Protein AF-X1EER1-F1 (afdb_monomer_lite)

Sequence (60 aa):
NTCNEVSRGLQENCIGCGSEDVYGVTRIVGYYSKITNWNKNKIGELKDRHSGNYKLVVSE

InterPro domains:
  IPR012833 Ribonucleoside-triphosphate reductase, anaerobic [PF13597] (2-50)

Organism: NCBI:txid412755

Secondary structure (DSSP, 8-state):
-TT----SS--SS-TTT--S----EEE-SSSEEEGGG--HHHHHHHHHHHTT--------

Radius of gyration: 13.93 Å; chains: 1; bounding box: 38×22×35 Å

pLDDT: mean 90.03, std 8.38, range [56.19, 95.56]

Foldseek 3Di:
DVPPDDDPDDDCADPPPRHSPDWDWDDDVPDIDTPVPDDPVVVVVVVCVVVVNPDDPDDD

Structure (mmCIF, N/CA/C/O backbone):
data_AF-X1EER1-F1
#
_entry.id   AF-X1EER1-F1
#
loop_
_atom_site.group_PDB
_atom_site.id
_atom_site.type_symbol
_atom_site.label_atom_id
_atom_site.label_alt_id
_atom_site.label_comp_id
_atom_site.label_asym_id
_atom_site.label_entity_id
_atom_site.label_seq_id
_atom_site.pdbx_PDB_ins_code
_atom_site.Cartn_x
_atom_site.Cartn_y
_atom_site.Cartn_z
_atom_site.occupancy
_atom_site.B_iso_or_equiv
_atom_site.auth_seq_id
_atom_site.auth_comp_id
_atom_site.auth_asym_id
_atom_site.auth_atom_id
_atom_site.pdbx_PDB_model_num
ATOM 1 N N . ASN A 1 1 ? -4.221 -0.699 12.750 1.00 67.38 1 ASN A N 1
ATOM 2 C CA . ASN A 1 1 ? -5.517 -0.006 12.888 1.00 67.38 1 ASN A CA 1
ATOM 3 C C . ASN A 1 1 ? -6.277 -0.609 14.049 1.00 67.38 1 ASN A C 1
ATOM 5 O O . ASN A 1 1 ? -6.247 -1.814 14.258 1.00 67.38 1 ASN A O 1
ATOM 9 N N . THR A 1 2 ? -6.993 0.218 14.803 1.00 76.75 2 THR A N 1
ATOM 10 C CA . THR A 1 2 ? -7.699 -0.211 16.023 1.00 76.75 2 THR A CA 1
ATOM 11 C C . THR A 1 2 ? -8.889 -1.144 15.751 1.00 76.75 2 THR A C 1
ATOM 13 O O . THR A 1 2 ? -9.353 -1.827 16.657 1.00 76.75 2 THR A O 1
ATOM 16 N N . CYS A 1 3 ? -9.392 -1.185 14.512 1.00 89.62 3 CYS A N 1
ATOM 17 C CA . CYS A 1 3 ? -10.597 -1.928 14.123 1.00 89.62 3 CYS A CA 1
ATOM 18 C C . CYS A 1 3 ? -10.336 -3.197 13.290 1.00 89.62 3 CYS A C 1
ATOM 20 O O . CYS A 1 3 ? -11.295 -3.867 12.928 1.00 89.62 3 CYS A O 1
ATOM 22 N N . ASN A 1 4 ? -9.075 -3.537 12.984 1.00 89.12 4 ASN A N 1
ATOM 23 C CA . ASN A 1 4 ? -8.680 -4.730 12.212 1.00 89.12 4 ASN A CA 1
ATOM 24 C C . ASN A 1 4 ? -9.327 -4.879 10.818 1.00 89.12 4 ASN A C 1
ATOM 26 O O . ASN A 1 4 ? -9.344 -5.970 10.251 1.00 89.12 4 ASN A O 1
ATOM 30 N N . GLU A 1 5 ? -9.827 -3.787 10.245 1.00 90.19 5 GLU A N 1
ATOM 31 C CA . GLU A 1 5 ? -10.426 -3.779 8.910 1.00 90.19 5 GLU A CA 1
ATOM 32 C C . GLU A 1 5 ? -9.368 -3.807 7.803 1.00 90.19 5 GLU A C 1
ATOM 34 O O . GLU A 1 5 ? -8.312 -3.174 7.912 1.00 90.19 5 GLU A O 1
ATOM 39 N N . VAL A 1 6 ? -9.682 -4.486 6.697 1.00 92.00 6 VAL A N 1
ATOM 40 C CA . VAL A 1 6 ? -8.852 -4.517 5.485 1.00 92.00 6 VAL A CA 1
ATOM 41 C C . VAL A 1 6 ? -9.624 -3.862 4.350 1.00 92.00 6 VAL A C 1
ATOM 43 O O . VAL A 1 6 ? -10.741 -4.255 4.029 1.00 92.00 6 VAL A O 1
ATOM 46 N N . SER A 1 7 ? -9.006 -2.877 3.703 1.00 92.12 7 SER A N 1
ATOM 47 C CA . SER A 1 7 ? -9.613 -2.141 2.593 1.00 92.12 7 SER A CA 1
ATOM 48 C C . SER A 1 7 ? -8.808 -2.294 1.305 1.00 92.12 7 SER A C 1
ATOM 50 O O . SER A 1 7 ? -7.645 -2.701 1.314 1.00 92.12 7 SER A O 1
ATOM 52 N N . ARG A 1 8 ? -9.457 -2.020 0.168 1.00 92.31 8 ARG A N 1
ATOM 53 C CA . ARG A 1 8 ? -8.806 -2.023 -1.147 1.00 92.31 8 ARG A CA 1
ATOM 54 C C . ARG A 1 8 ? -8.146 -0.670 -1.421 1.00 92.31 8 ARG A C 1
ATOM 56 O O . ARG A 1 8 ? -8.692 0.379 -1.086 1.00 92.31 8 ARG A O 1
ATOM 63 N N . GLY A 1 9 ? -7.019 -0.718 -2.128 1.00 90.88 9 GLY A N 1
ATOM 64 C CA . GLY A 1 9 ? -6.201 0.459 -2.419 1.00 90.88 9 GLY A CA 1
ATOM 65 C C . GLY A 1 9 ? -5.300 0.848 -1.246 1.00 90.88 9 GLY A C 1
ATOM 66 O O . GLY A 1 9 ? -5.431 0.324 -0.143 1.00 90.88 9 GLY A O 1
ATOM 67 N N . LEU A 1 10 ? -4.353 1.748 -1.507 1.00 91.62 10 LEU A N 1
ATOM 68 C CA . LEU A 1 10 ? -3.538 2.358 -0.460 1.00 91.62 10 LEU A CA 1
ATOM 69 C C . LEU A 1 10 ? -4.290 3.582 0.053 1.00 91.62 10 LEU A C 1
ATOM 71 O O . LEU A 1 10 ? -4.535 4.509 -0.714 1.00 91.62 10 LEU A O 1
ATOM 75 N N . GLN A 1 11 ? -4.703 3.526 1.315 1.00 92.62 11 GLN A N 1
ATOM 76 C CA . GLN A 1 11 ? -5.419 4.593 2.005 1.00 92.62 11 GLN A CA 1
ATOM 77 C C . GLN A 1 11 ? -4.540 5.111 3.140 1.00 92.62 11 GLN A C 1
ATOM 79 O O . GLN A 1 11 ? -3.892 4.312 3.816 1.00 92.62 11 GLN A O 1
ATOM 84 N N . GLU A 1 12 ? -4.567 6.421 3.368 1.00 92.81 12 GLU A N 1
ATOM 85 C CA . GLU A 1 12 ? -3.854 7.064 4.484 1.00 92.81 12 GLU A CA 1
ATOM 86 C C . GLU A 1 12 ? -4.607 6.903 5.818 1.00 92.81 12 GLU A C 1
ATOM 88 O O . GLU A 1 12 ? -4.018 6.978 6.891 1.00 92.81 12 GLU A O 1
ATOM 93 N N . ASN A 1 13 ? -5.911 6.610 5.760 1.00 94.25 13 ASN A N 1
ATOM 94 C CA . ASN A 1 13 ? -6.764 6.396 6.925 1.00 94.25 13 ASN A CA 1
ATOM 95 C C . ASN A 1 13 ? -7.627 5.145 6.737 1.00 94.25 13 ASN A C 1
ATOM 97 O O . ASN A 1 13 ? -8.017 4.778 5.626 1.00 94.25 13 ASN A O 1
ATOM 101 N N . CYS A 1 14 ? -7.983 4.491 7.840 1.00 93.56 14 CYS A N 1
ATOM 102 C CA . CYS A 1 14 ? -8.892 3.358 7.809 1.00 93.56 14 CYS A CA 1
ATOM 103 C C . CYS A 1 14 ? -10.318 3.811 7.465 1.00 93.56 14 CYS A C 1
ATOM 105 O O . CYS A 1 14 ? -10.922 4.572 8.214 1.00 93.56 14 CYS A O 1
ATOM 107 N N . ILE A 1 15 ? -10.898 3.265 6.394 1.00 92.56 15 ILE A N 1
ATOM 108 C CA . ILE A 1 15 ? -12.265 3.597 5.953 1.00 92.56 15 ILE A CA 1
ATOM 109 C C . ILE A 1 15 ? -13.363 3.242 6.972 1.00 92.56 15 ILE A C 1
ATOM 111 O O . ILE A 1 15 ? -14.453 3.797 6.903 1.00 92.56 15 ILE A O 1
ATOM 115 N N . GLY A 1 16 ? -13.095 2.311 7.895 1.00 92.25 16 GLY A N 1
ATOM 116 C CA . GLY A 1 16 ? -14.075 1.858 8.886 1.00 92.25 16 GLY A CA 1
ATOM 117 C C . GLY A 1 16 ? -14.125 2.731 10.141 1.00 92.25 16 GLY A C 1
ATOM 118 O O . GLY A 1 16 ? -15.207 3.050 10.619 1.00 92.25 16 GLY A O 1
ATOM 119 N N . CYS A 1 17 ? -12.967 3.123 10.685 1.00 93.56 17 CYS A N 1
ATOM 120 C CA . CYS A 1 17 ? -12.891 3.860 11.957 1.00 93.56 17 CYS A CA 1
ATOM 121 C C . CYS A 1 17 ? -12.163 5.212 11.886 1.00 93.56 17 CYS A C 1
ATOM 123 O O . CYS A 1 17 ? -12.038 5.880 12.907 1.00 93.56 17 CYS A O 1
ATOM 125 N N . GLY A 1 18 ? -11.629 5.599 10.725 1.00 93.38 18 GLY A N 1
ATOM 126 C CA . GLY A 1 18 ? -10.882 6.847 10.526 1.00 93.38 18 GLY A CA 1
ATOM 127 C C . GLY A 1 18 ? -9.441 6.855 11.053 1.00 93.38 18 GLY A C 1
ATOM 128 O O . GLY A 1 18 ? -8.728 7.828 10.837 1.00 93.38 18 GLY A O 1
ATOM 129 N N . SER A 1 19 ? -8.982 5.791 11.720 1.00 93.88 19 SER A N 1
ATOM 130 C CA . SER A 1 19 ? -7.627 5.714 12.295 1.00 93.88 19 SER A CA 1
ATOM 131 C C . SER A 1 19 ? -6.521 5.873 11.242 1.00 93.88 19 SER A C 1
ATOM 133 O O . SER A 1 19 ? -6.604 5.267 10.175 1.00 93.88 19 SER A O 1
ATOM 135 N N . GLU A 1 20 ? -5.468 6.625 11.576 1.00 93.12 20 GLU A N 1
ATOM 136 C CA . GLU A 1 20 ? -4.244 6.789 10.762 1.00 93.12 20 GLU A CA 1
ATOM 137 C C . GLU A 1 20 ? -3.224 5.656 10.973 1.00 93.12 20 GLU A C 1
ATOM 139 O O . GLU A 1 20 ? -2.238 5.559 10.249 1.00 93.12 20 GLU A O 1
ATOM 144 N N . ASP A 1 21 ? -3.443 4.776 11.959 1.00 93.56 21 ASP A N 1
ATOM 145 C CA . ASP A 1 21 ? -2.605 3.594 12.189 1.00 93.56 21 ASP A CA 1
ATOM 146 C C . ASP A 1 21 ? -2.915 2.531 11.124 1.00 93.56 21 ASP A C 1
ATOM 148 O O . ASP A 1 21 ? -3.589 1.527 11.365 1.00 93.56 21 ASP A O 1
ATOM 152 N N . VAL A 1 22 ? -2.480 2.784 9.897 1.00 93.88 22 VAL A N 1
ATOM 153 C CA . VAL A 1 22 ? -2.655 1.902 8.745 1.00 93.88 22 VAL A CA 1
ATOM 154 C C . VAL A 1 22 ? -1.307 1.576 8.119 1.00 93.88 22 VAL A C 1
ATOM 156 O O . VAL A 1 22 ? -0.335 2.316 8.232 1.00 93.88 22 VAL A O 1
ATOM 159 N N . TYR A 1 23 ? -1.235 0.432 7.444 1.00 94.12 23 TYR A N 1
ATOM 160 C CA . TYR A 1 23 ? -0.072 0.064 6.648 1.00 94.12 23 TYR A CA 1
ATOM 161 C C . TYR A 1 23 ? -0.518 -0.546 5.324 1.00 94.12 23 TYR A C 1
ATOM 163 O O . TYR A 1 23 ? -1.481 -1.309 5.254 1.00 94.12 23 TYR A O 1
ATOM 171 N N . GLY A 1 24 ? 0.219 -0.225 4.265 1.00 94.38 24 GLY A N 1
ATOM 172 C CA . GLY A 1 24 ? -0.011 -0.791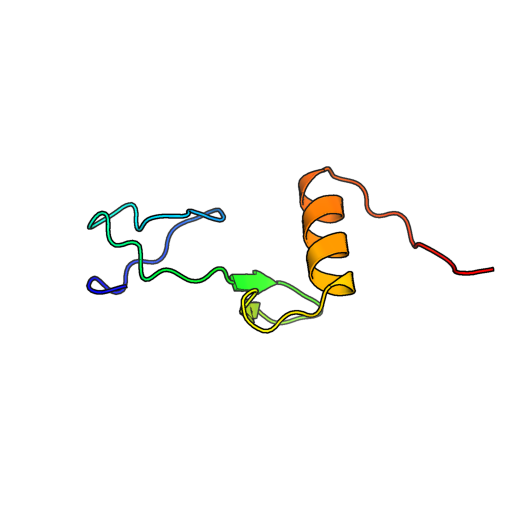 2.945 1.00 94.38 24 GLY A CA 1
ATOM 173 C C . GLY A 1 24 ? 0.629 -2.170 2.792 1.00 94.38 24 GLY A C 1
ATOM 174 O O . GLY A 1 24 ? 1.774 -2.391 3.199 1.00 94.38 24 GLY A O 1
ATOM 175 N N . VAL A 1 25 ? -0.084 -3.086 2.139 1.00 94.94 25 VAL A N 1
ATOM 176 C CA . VAL A 1 25 ? 0.460 -4.357 1.646 1.00 94.94 25 VAL A CA 1
ATOM 177 C C . VAL A 1 25 ? 0.185 -4.489 0.159 1.00 94.94 25 VAL A C 1
ATOM 179 O O . VAL A 1 25 ? -0.881 -4.116 -0.324 1.00 94.94 25 VAL A O 1
ATOM 182 N N . THR A 1 26 ? 1.136 -5.041 -0.586 1.00 94.81 26 THR A N 1
ATOM 183 C CA . THR A 1 26 ? 0.934 -5.332 -2.008 1.00 94.81 26 THR A CA 1
ATOM 184 C C . THR A 1 26 ? 1.691 -6.581 -2.430 1.00 94.81 26 THR A C 1
ATOM 186 O O . THR A 1 26 ? 2.624 -7.030 -1.756 1.00 94.81 26 THR A O 1
ATOM 189 N N . ARG A 1 27 ? 1.253 -7.177 -3.540 1.00 93.56 27 ARG A N 1
ATOM 190 C CA . ARG A 1 27 ? 1.803 -8.427 -4.056 1.00 93.56 27 ARG A CA 1
ATOM 191 C C . ARG A 1 27 ? 3.062 -8.166 -4.881 1.00 93.56 27 ARG A C 1
ATOM 193 O O . ARG A 1 27 ? 3.047 -7.383 -5.839 1.00 93.56 27 ARG A O 1
ATOM 200 N N . ILE A 1 28 ? 4.126 -8.876 -4.524 1.00 91.44 28 ILE A N 1
ATOM 201 C CA . ILE A 1 28 ? 5.374 -8.963 -5.290 1.00 91.44 28 ILE A CA 1
ATOM 202 C C . ILE A 1 28 ? 5.435 -10.319 -6.005 1.00 91.44 28 ILE A C 1
ATOM 204 O O . ILE A 1 28 ? 4.405 -10.815 -6.464 1.00 91.44 28 ILE A O 1
ATOM 208 N N . VAL A 1 29 ? 6.609 -10.938 -6.127 1.00 90.75 29 VAL A N 1
ATOM 209 C CA . VAL A 1 29 ? 6.753 -12.241 -6.785 1.00 90.75 29 VAL A CA 1
ATOM 210 C C . VAL A 1 29 ? 6.225 -13.348 -5.868 1.00 90.75 29 VAL A C 1
ATOM 212 O O . VAL A 1 29 ? 6.953 -13.921 -5.066 1.00 90.75 29 VAL A O 1
ATOM 215 N N . GLY A 1 30 ? 4.924 -13.622 -5.962 1.00 93.44 30 GLY A N 1
ATOM 216 C CA .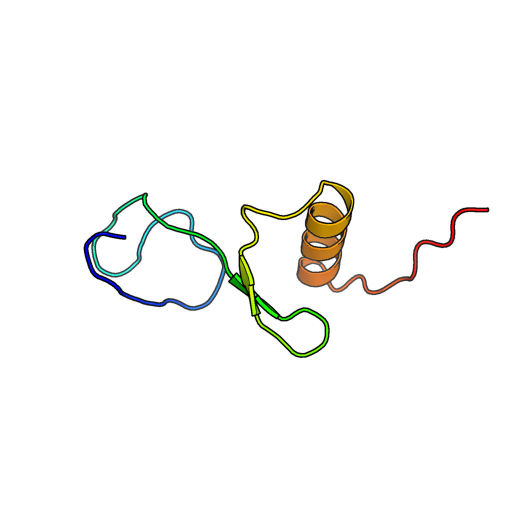 GLY A 1 30 ? 4.281 -14.778 -5.332 1.00 93.44 30 GLY A CA 1
ATOM 217 C C . GLY A 1 30 ? 3.638 -14.532 -3.964 1.00 93.44 30 GLY A C 1
ATOM 218 O O . GLY A 1 30 ? 2.730 -15.277 -3.613 1.00 93.44 30 GLY A O 1
ATOM 219 N N . TYR A 1 31 ? 3.995 -13.468 -3.237 1.00 95.12 31 TYR A N 1
ATOM 220 C CA . TYR A 1 31 ? 3.471 -13.194 -1.888 1.00 95.12 31 TYR A CA 1
ATOM 221 C C . TYR A 1 31 ? 3.183 -11.705 -1.630 1.00 95.12 31 TYR A C 1
ATOM 223 O O . TYR A 1 31 ? 3.610 -10.830 -2.389 1.00 95.12 31 TYR A O 1
ATOM 231 N N . TYR A 1 32 ? 2.429 -11.423 -0.562 1.00 94.38 32 TYR A N 1
ATOM 232 C CA . TYR A 1 32 ? 2.154 -10.067 -0.077 1.00 94.38 32 TYR A CA 1
ATOM 233 C C . TYR A 1 32 ? 3.272 -9.577 0.840 1.00 94.38 32 TYR A C 1
ATOM 235 O O . TYR A 1 32 ? 3.725 -10.303 1.721 1.00 94.38 32 TYR A O 1
ATOM 243 N N . SER A 1 33 ? 3.688 -8.327 0.657 1.00 95.50 33 SER A N 1
ATOM 244 C CA . SER A 1 33 ? 4.712 -7.683 1.478 1.00 95.50 33 SER A CA 1
ATOM 245 C C . SER A 1 33 ? 4.227 -6.324 1.979 1.00 95.50 33 SER A C 1
ATOM 247 O O . SER A 1 33 ? 3.498 -5.626 1.271 1.00 95.50 33 SER A O 1
ATOM 249 N N . LYS A 1 34 ? 4.628 -5.959 3.204 1.00 95.56 34 LYS A N 1
ATOM 250 C CA . LYS A 1 34 ? 4.356 -4.640 3.788 1.00 95.56 34 LYS A CA 1
ATOM 251 C C . LYS A 1 34 ? 5.221 -3.588 3.105 1.00 95.56 34 LYS A C 1
ATOM 253 O O . LYS A 1 34 ? 6.445 -3.699 3.108 1.00 95.56 34 LYS A O 1
ATOM 258 N N . ILE A 1 35 ? 4.577 -2.553 2.577 1.00 95.44 35 ILE A N 1
ATOM 259 C CA . ILE A 1 35 ? 5.231 -1.459 1.847 1.00 95.44 35 ILE A CA 1
ATOM 260 C C . ILE A 1 35 ? 6.130 -0.636 2.779 1.00 95.44 35 ILE A C 1
ATOM 262 O O . ILE A 1 35 ? 7.174 -0.154 2.356 1.00 95.44 35 ILE A O 1
ATOM 266 N N . THR A 1 36 ? 5.787 -0.543 4.066 1.00 93.75 36 THR A N 1
ATOM 267 C CA . THR A 1 36 ? 6.579 0.166 5.090 1.00 93.75 36 THR A CA 1
ATOM 268 C C . THR A 1 36 ? 8.018 -0.342 5.213 1.00 93.75 36 THR A C 1
ATOM 270 O O . THR A 1 36 ? 8.887 0.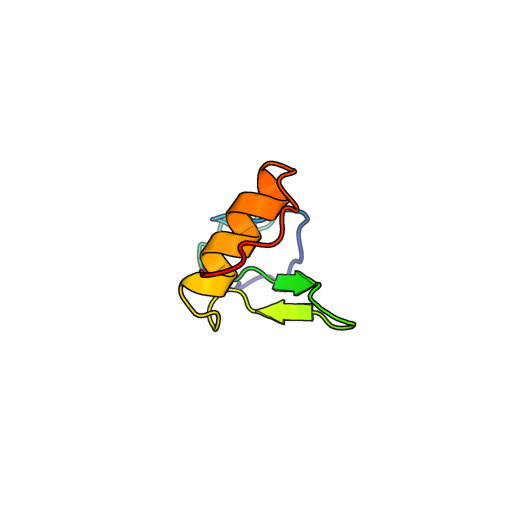399 5.655 1.00 93.75 36 THR A O 1
ATOM 273 N N . ASN A 1 37 ? 8.285 -1.590 4.812 1.00 93.56 37 ASN A N 1
ATOM 274 C CA . ASN A 1 37 ? 9.604 -2.217 4.922 1.00 93.56 37 ASN A CA 1
ATOM 275 C C . ASN A 1 37 ? 10.379 -2.193 3.591 1.00 93.56 37 ASN A C 1
ATOM 277 O O . ASN A 1 37 ? 11.374 -2.901 3.437 1.00 93.56 37 ASN A O 1
ATOM 281 N N . TRP A 1 38 ? 9.906 -1.445 2.592 1.00 95.19 38 TRP A N 1
ATOM 282 C CA . TRP A 1 38 ? 10.499 -1.414 1.258 1.00 95.19 38 TRP A CA 1
ATOM 283 C C . TRP A 1 38 ? 11.616 -0.377 1.138 1.00 95.19 38 TRP A C 1
ATOM 285 O O . TRP A 1 38 ? 11.564 0.706 1.712 1.00 95.19 38 TRP A O 1
ATOM 295 N N . ASN A 1 39 ? 12.632 -0.698 0.334 1.00 95.12 39 ASN A N 1
ATOM 296 C CA . ASN A 1 39 ? 13.680 0.254 -0.026 1.00 95.12 39 ASN A CA 1
ATOM 297 C C . ASN A 1 39 ? 13.197 1.254 -1.098 1.00 95.12 39 ASN A C 1
ATOM 299 O O . ASN A 1 39 ? 12.164 1.057 -1.741 1.00 95.12 39 ASN A O 1
ATOM 303 N N . LYS A 1 40 ? 13.986 2.313 -1.336 1.00 94.50 40 LYS A N 1
ATOM 304 C CA . LYS A 1 40 ? 13.651 3.381 -2.298 1.00 94.50 40 LYS A CA 1
ATOM 305 C C . LYS A 1 40 ? 13.350 2.856 -3.707 1.00 94.50 40 LYS A C 1
ATOM 307 O O . LYS A 1 40 ? 12.402 3.324 -4.328 1.00 94.50 40 LYS A O 1
ATOM 312 N N . ASN A 1 41 ? 14.100 1.860 -4.182 1.00 91.88 41 ASN A N 1
ATOM 313 C CA . ASN A 1 41 ? 13.904 1.283 -5.516 1.00 91.88 41 ASN A CA 1
ATOM 314 C C . ASN A 1 41 ? 12.535 0.609 -5.640 1.00 91.88 41 ASN A C 1
ATOM 316 O O . ASN A 1 41 ? 11.838 0.790 -6.631 1.00 91.88 41 ASN A O 1
ATOM 320 N N . LYS A 1 42 ? 12.115 -0.128 -4.611 1.00 93.38 42 LYS A N 1
ATOM 321 C CA . LYS A 1 42 ? 10.825 -0.816 -4.598 1.00 93.38 42 LYS A CA 1
ATOM 322 C C . LYS A 1 42 ? 9.647 0.156 -4.433 1.00 93.38 42 LYS A C 1
ATOM 324 O O . LYS A 1 42 ? 8.592 -0.060 -5.021 1.00 93.38 42 LYS A O 1
ATOM 329 N N . ILE A 1 43 ? 9.838 1.255 -3.699 1.00 94.81 43 ILE A N 1
ATOM 330 C CA . ILE A 1 43 ? 8.876 2.370 -3.681 1.00 94.81 43 ILE A CA 1
ATOM 331 C C . ILE A 1 43 ? 8.764 3.018 -5.072 1.00 94.81 43 ILE A C 1
ATOM 333 O O . ILE A 1 43 ? 7.661 3.367 -5.486 1.00 94.81 43 ILE A O 1
ATOM 337 N N . GLY A 1 44 ? 9.874 3.151 -5.806 1.00 93.69 44 GLY A N 1
ATOM 338 C CA . GLY A 1 44 ? 9.877 3.580 -7.210 1.00 93.69 44 GLY A CA 1
ATOM 339 C C . GLY A 1 44 ? 9.065 2.640 -8.100 1.00 93.69 44 GLY A C 1
ATOM 340 O O . GLY A 1 44 ? 8.102 3.076 -8.722 1.00 93.69 44 GLY A O 1
ATOM 341 N N . GLU A 1 45 ? 9.354 1.336 -8.039 1.00 93.50 45 GLU A N 1
ATOM 342 C CA . GLU A 1 45 ? 8.592 0.311 -8.768 1.00 93.50 45 GLU A CA 1
ATOM 343 C C . GLU A 1 45 ? 7.090 0.383 -8.457 1.00 93.50 45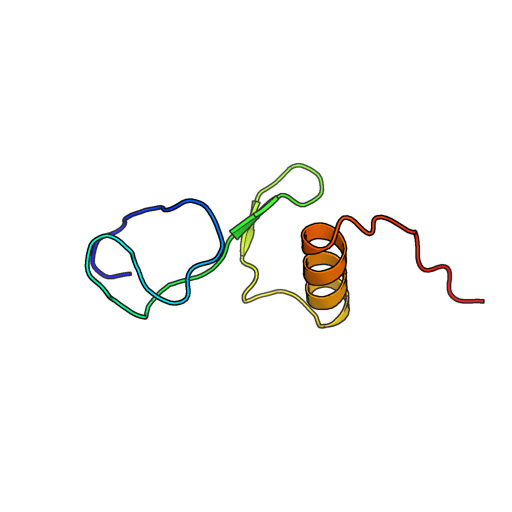 GLU A C 1
ATOM 345 O O . GLU A 1 45 ? 6.262 0.237 -9.351 1.00 93.50 45 GLU A O 1
ATOM 350 N N . LEU A 1 46 ? 6.704 0.623 -7.198 1.00 93.62 46 LEU A N 1
ATOM 351 C CA . LEU A 1 46 ? 5.294 0.767 -6.829 1.00 93.62 46 LEU A 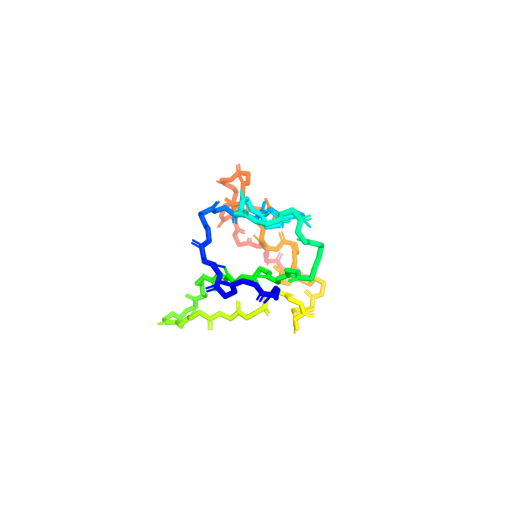CA 1
ATOM 352 C C . LEU A 1 46 ? 4.618 1.925 -7.570 1.00 93.62 46 LEU A C 1
ATOM 354 O O . LEU A 1 46 ? 3.498 1.768 -8.055 1.00 93.62 46 LEU A O 1
ATOM 358 N N . LYS A 1 47 ? 5.299 3.074 -7.661 1.00 93.31 47 LYS A N 1
ATOM 359 C CA . LYS A 1 47 ? 4.812 4.252 -8.392 1.00 93.31 47 LYS A CA 1
ATOM 360 C C . LYS A 1 47 ? 4.702 3.966 -9.888 1.00 93.31 47 LYS A C 1
ATOM 362 O O . LYS A 1 47 ? 3.695 4.311 -10.506 1.00 93.31 47 LYS A O 1
ATOM 367 N N . ASP A 1 48 ? 5.688 3.277 -10.452 1.00 93.81 48 ASP A N 1
ATOM 368 C CA . ASP A 1 48 ? 5.675 2.860 -11.855 1.00 93.81 48 ASP A CA 1
ATOM 369 C C . ASP A 1 48 ? 4.504 1.904 -12.134 1.00 93.81 48 ASP A C 1
ATOM 371 O O . ASP A 1 48 ? 3.706 2.135 -13.041 1.00 93.81 48 ASP A O 1
ATOM 375 N N . ARG A 1 49 ? 4.280 0.910 -11.268 1.00 91.94 49 ARG A N 1
ATOM 376 C CA . ARG A 1 49 ? 3.124 0.002 -11.358 1.00 91.94 49 ARG A CA 1
ATOM 377 C C . ARG A 1 49 ? 1.790 0.736 -11.254 1.00 91.94 49 ARG A C 1
ATOM 379 O O . ARG A 1 49 ? 0.875 0.429 -12.012 1.00 91.94 49 ARG A O 1
ATOM 386 N N . HIS A 1 50 ? 1.673 1.701 -10.340 1.00 90.75 50 HIS A N 1
ATOM 387 C CA . HIS A 1 50 ? 0.469 2.527 -10.198 1.00 90.75 50 HIS A CA 1
ATOM 388 C C . HIS A 1 50 ? 0.199 3.393 -11.436 1.00 90.75 50 HIS A C 1
ATOM 390 O O . HIS A 1 50 ? -0.959 3.653 -11.749 1.00 90.75 50 HIS A O 1
ATOM 396 N N . SER A 1 51 ? 1.244 3.804 -12.158 1.00 93.25 51 SER A N 1
ATOM 397 C CA . SER A 1 51 ? 1.128 4.551 -13.418 1.00 93.25 51 SER A CA 1
ATOM 398 C C . SER A 1 51 ? 1.026 3.661 -14.665 1.00 93.25 51 SER A C 1
ATOM 400 O O . SER A 1 51 ? 0.902 4.173 -15.775 1.00 93.25 51 SER A O 1
ATOM 402 N N . GLY A 1 52 ? 1.052 2.332 -14.508 1.00 92.75 52 GLY A N 1
ATOM 403 C CA . GLY A 1 52 ? 1.026 1.379 -15.621 1.00 92.75 52 GLY A CA 1
ATOM 404 C C . GLY A 1 52 ? 2.346 1.272 -16.394 1.00 92.75 52 GLY A C 1
ATOM 405 O O . GLY A 1 52 ? 2.377 0.694 -17.480 1.00 92.75 52 GLY A O 1
ATOM 406 N N . ASN A 1 53 ? 3.441 1.808 -15.855 1.00 91.56 53 ASN A N 1
ATOM 407 C CA . ASN A 1 53 ? 4.769 1.69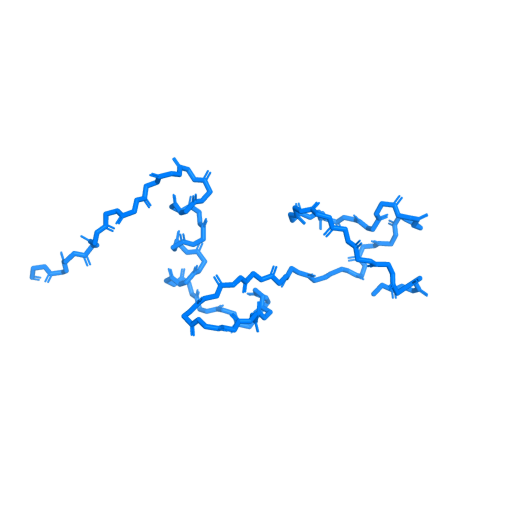9 -16.437 1.00 91.56 53 ASN A CA 1
ATOM 408 C C . ASN A 1 53 ? 5.477 0.440 -15.910 1.00 91.56 53 ASN A C 1
ATOM 410 O O . ASN A 1 53 ? 5.871 0.373 -14.753 1.00 91.56 53 ASN A O 1
ATOM 414 N N . TYR A 1 54 ? 5.653 -0.567 -16.765 1.00 88.44 54 TYR A N 1
ATOM 415 C CA . TYR A 1 54 ? 6.288 -1.846 -16.403 1.00 88.44 54 TYR A CA 1
ATOM 416 C C . TYR A 1 54 ? 7.661 -2.037 -17.059 1.00 88.44 54 TYR A C 1
ATOM 418 O O . TYR A 1 54 ? 8.145 -3.162 -17.185 1.00 88.44 54 TYR A O 1
ATOM 426 N N . LYS A 1 55 ? 8.277 -0.952 -17.540 1.00 83.31 55 LYS A N 1
ATOM 427 C CA . LYS A 1 55 ? 9.565 -1.023 -18.232 1.00 83.31 55 LYS A CA 1
ATOM 428 C C . LYS A 1 55 ? 10.660 -1.486 -17.274 1.00 83.31 55 LYS A C 1
ATOM 430 O O . LYS A 1 55 ? 10.756 -1.020 -16.143 1.00 83.31 55 LYS A O 1
ATOM 435 N N . LEU A 1 56 ? 11.515 -2.379 -17.762 1.00 74.62 56 LEU A N 1
ATOM 436 C CA . LEU A 1 56 ? 12.736 -2.753 -17.063 1.00 74.62 56 LEU A CA 1
ATOM 437 C C . LEU A 1 56 ? 13.721 -1.591 -17.179 1.00 74.62 56 LEU A C 1
ATOM 439 O O . LEU A 1 56 ? 14.140 -1.241 -18.282 1.00 74.62 56 LEU A O 1
ATOM 443 N N . VAL A 1 57 ? 14.075 -0.983 -16.049 1.00 70.25 57 VAL A N 1
ATOM 444 C CA . VAL A 1 57 ? 15.181 -0.026 -16.001 1.00 70.25 57 VAL A CA 1
ATOM 445 C C . VAL A 1 57 ? 16.467 -0.845 -16.018 1.00 70.25 57 VAL A C 1
ATOM 447 O O . VAL A 1 57 ? 16.843 -1.441 -15.010 1.00 70.25 57 VAL A O 1
ATOM 450 N N . VAL A 1 58 ? 17.096 -0.934 -17.185 1.00 70.25 58 VAL A N 1
ATOM 451 C CA . VAL A 1 58 ? 18.431 -1.517 -17.328 1.00 70.25 58 VAL A CA 1
ATOM 452 C C . VAL A 1 58 ? 19.424 -0.391 -17.064 1.00 70.25 58 VAL A C 1
ATOM 454 O O . VAL A 1 58 ? 19.386 0.628 -17.747 1.00 70.25 58 VAL A O 1
ATOM 457 N N . SER A 1 59 ? 20.258 -0.535 -16.035 1.00 63.62 59 SER A N 1
ATOM 458 C CA . SER A 1 59 ? 21.414 0.343 -15.858 1.00 63.62 59 SER A CA 1
ATOM 459 C C . SER A 1 59 ? 22.460 -0.027 -16.910 1.00 63.62 59 SER A C 1
ATOM 461 O O . SER A 1 59 ? 22.894 -1.182 -16.921 1.00 63.62 59 SER A O 1
ATOM 463 N N . GLU A 1 60 ? 22.808 0.917 -17.784 1.00 56.19 60 GLU A N 1
ATOM 464 C CA . GLU A 1 60 ? 23.985 0.830 -18.667 1.00 56.19 60 GLU A CA 1
ATOM 465 C C . GLU A 1 60 ? 25.296 0.861 -17.869 1.00 56.19 60 GLU A C 1
ATOM 467 O O . GLU A 1 60 ? 25.341 1.554 -16.822 1.00 56.19 60 GLU A O 1
#